Protein 2ODM (pdb70)

Organism: Staphylococcus aureus (strain MW2) (NCBI:txid196620)

Sequence (156 aa):
ATKNAALKQLTKDADEILHLIKVQLDNLCPLYEEVLDTQFGLQKEVDFAVKLGLVDREDGKQILRLEKELSKLHEAQATKNAALKQLTKDADEILHLIKVQLDNCPLYEEVLDTQFGLQKEVDFAVKLGLVDREDGKQILRLEKELSKLHEAFTLV

Radius of gyration: 17.36 Å; Cα contacts (8 Å, |Δi|>4): 107; chains: 2; bounding box: 45×47×35 Å

Foldseek 3Di:
DVLVVLLVVLLVLLVVLLVVLVVLVVDPDDPCVVVSVVSCVSLVSLVVCCVVVSHPPVSSVVSVVSVVSNVVNPVD/DVVLVVLLVVLLVLLVVLLVVLVCLVVDVPVSLVVSVVSCVSLVSLVVCCVVVSHPPVSSVVSVVSVVSSVVSVVVVVVD

B-factor: mean 59.86, std 21.23, range [23.66, 157.95]

Solvent-accessible surface area: 10094 Å² total

Secondary structure (DSSP, 8-state):
---HHHHHHHHHHHHHHHHHHHHHHS----SHHHHHHH--HHHHHHHHHHHTTSS-HHHHHH--HHHHHHHTT---/----HHHHHHHHHHHHHHHHHHHHHHT---HHHHHHHH--HHHHHHHHHHHTTSS-HHHHHH--HHHHHHHHHHHHHHH-

InterPro domains:
  IPR009983 Uncharacterised protein family UPF0358 [MF_01560] (1-91)
  IPR009983 Uncharacterised protein family UPF0358 [NF010187] (2-89)
  IPR009983 Uncharacterised protein family UPF0358 [PF0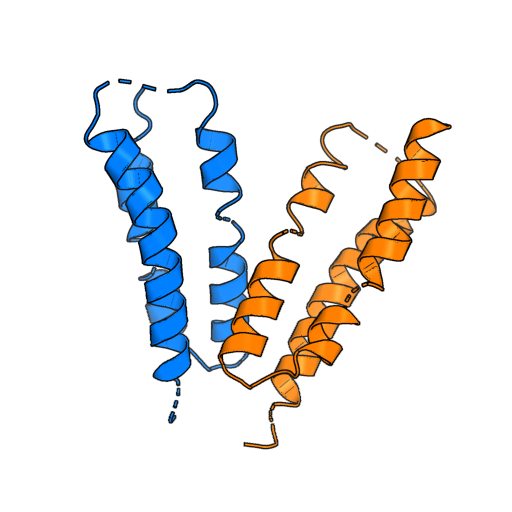7408] (8-88)
  IPR036270 UPF0358 superfamily [G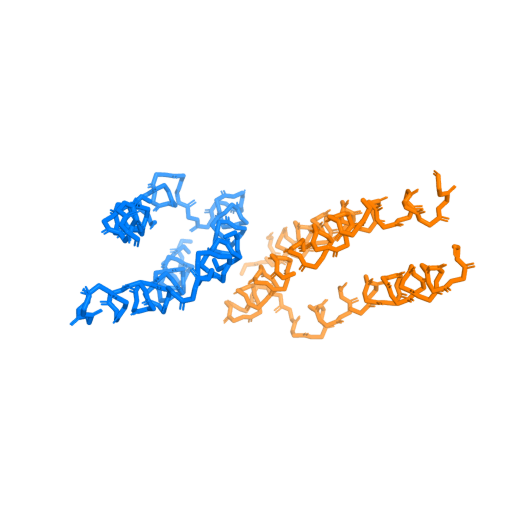3DSA:1.10.287.750] (1-91)
  IPR036270 UPF0358 superfamily [SSF140404] (4-82)

Structure (mmCIF, N/CA/C/O backbone):
data_2ODM
#
_entry.id   2ODM
#
_cell.length_a   31.425
_cell.length_b   42.771
_cell.length_c   62.593
_cell.angle_alpha   90.00
_cell.angle_beta   92.42
_cell.angle_gamma   90.00
#
_symmetry.space_group_name_H-M   'P 1 21 1'
#
loop_
_atom_site.group_PDB
_atom_site.id
_atom_site.type_symbol
_atom_site.label_atom_id
_atom_site.label_alt_id
_atom_site.label_comp_id
_atom_site.label_asym_id
_atom_site.label_entity_id
_atom_site.label_seq_id
_atom_site.pdbx_PDB_ins_code
_atom_site.Cartn_x
_atom_site.Cartn_y
_atom_site.Cartn_z
_atom_site.occupancy
_atom_site.B_iso_or_equiv
_atom_site.auth_seq_id
_atom_site.auth_comp_id
_atom_site.auth_asym_id
_atom_site.auth_atom_id
_atom_site.pdbx_PDB_model_num
ATOM 1 N N . ALA A 1 5 ? 13.535 -2.474 45.183 1.00 84.53 5 ALA A N 1
ATOM 2 C CA . ALA A 1 5 ? 12.487 -2.041 44.207 1.00 94.17 5 ALA A CA 1
ATOM 3 C C . ALA A 1 5 ? 11.146 -1.693 44.870 1.00 97.31 5 ALA A C 1
ATOM 4 O O . ALA A 1 5 ? 10.198 -1.274 44.191 1.00 104.47 5 ALA A O 1
ATOM 6 N N . THR A 1 6 ? 11.070 -1.877 46.189 1.00 93.64 6 THR A N 1
ATOM 7 C CA . THR A 1 6 ? 9.943 -1.377 46.980 1.00 87.64 6 THR A CA 1
ATOM 8 C C . THR A 1 6 ? 10.175 0.109 47.238 1.00 84.87 6 THR A C 1
ATOM 9 O O . THR A 1 6 ? 9.236 0.909 47.243 1.00 79.91 6 THR A O 1
ATOM 21 N N . LYS A 1 8 ? 11.704 2.084 45.208 1.00 66.25 8 LYS A N 1
ATOM 22 C CA . LYS A 1 8 ? 11.486 2.771 43.939 1.00 58.38 8 LYS A CA 1
ATOM 23 C C . LYS A 1 8 ? 10.065 3.318 43.793 1.00 69.32 8 LYS A C 1
ATOM 24 O O . LYS A 1 8 ? 9.877 4.452 43.341 1.00 72.18 8 LYS A O 1
ATOM 30 N N . ASN A 1 9 ? 9.075 2.514 44.185 1.00 72.53 9 ASN A N 1
ATOM 31 C CA . ASN A 1 9 ? 7.669 2.920 44.117 1.00 64.88 9 ASN A CA 1
ATOM 32 C C . ASN A 1 9 ? 7.324 4.023 45.116 1.00 58.79 9 ASN A C 1
ATOM 33 O O . ASN A 1 9 ? 6.637 4.980 44.761 1.00 58.32 9 ASN A O 1
ATOM 38 N N . ALA A 1 10 ? 7.797 3.878 46.356 1.00 45.69 10 ALA A N 1
ATOM 39 C CA . ALA A 1 10 ? 7.597 4.893 47.396 1.00 50.66 10 ALA A CA 1
ATOM 40 C C . ALA A 1 10 ? 8.226 6.237 47.012 1.00 44.54 10 ALA A C 1
ATOM 41 O O . ALA A 1 10 ? 7.644 7.287 47.270 1.00 54.09 10 ALA A O 1
ATOM 43 N N . ALA A 1 11 ? 9.410 6.187 46.396 1.00 47.69 11 ALA A N 1
ATOM 44 C CA . ALA A 1 11 ? 10.127 7.388 45.974 1.00 45.58 11 ALA A CA 1
ATOM 45 C C . ALA A 1 11 ? 9.378 8.092 44.853 1.00 47.76 11 ALA A C 1
ATOM 46 O O . ALA A 1 11 ? 9.131 9.301 44.925 1.00 48.56 11 ALA A O 1
ATOM 48 N N . LEU A 1 12 ? 9.003 7.324 43.830 1.00 51.59 12 LEU A N 1
ATOM 49 C CA . LEU A 1 12 ? 8.196 7.825 42.718 1.00 60.24 12 LEU A CA 1
ATOM 50 C C . LEU A 1 12 ? 6.926 8.487 43.240 1.00 49.23 12 LEU A C 1
ATOM 51 O O . LEU A 1 12 ? 6.513 9.528 42.733 1.00 60.21 12 LEU A O 1
ATOM 56 N N . LYS A 1 13 ? 6.328 7.883 44.266 1.00 55.48 13 LYS A N 1
ATOM 57 C CA . LYS A 1 13 ? 5.089 8.384 44.863 1.00 60.11 13 LYS A CA 1
ATOM 58 C C . LYS A 1 13 ? 5.260 9.741 45.545 1.00 46.06 13 LYS A C 1
ATOM 59 O O . LYS A 1 13 ? 4.475 10.655 45.305 1.00 50.94 13 LYS A O 1
ATOM 65 N N . GLN A 1 14 ? 6.285 9.865 46.386 1.00 45.28 14 GLN A N 1
ATOM 66 C CA . GLN A 1 14 ? 6.558 11.113 47.103 1.00 46.84 14 GLN A CA 1
ATOM 67 C C . GLN A 1 14 ? 6.879 12.260 46.139 1.00 44.14 14 GLN A C 1
ATOM 68 O O . GLN A 1 14 ? 6.405 13.383 46.312 1.00 54.81 14 GLN A O 1
ATOM 74 N N . LEU A 1 15 ? 7.661 11.947 45.111 1.00 50.08 15 LEU A N 1
ATOM 75 C CA . LEU A 1 15 ? 8.117 12.916 44.121 1.00 43.51 15 LEU A CA 1
ATOM 76 C C . LEU A 1 15 ? 6.959 13.511 43.331 1.00 34.42 15 LEU A C 1
ATOM 77 O O . LEU A 1 15 ? 6.924 14.718 43.079 1.00 42.45 15 LEU A O 1
ATOM 82 N N . THR A 1 16 ? 6.021 12.654 42.939 1.00 47.47 16 THR A N 1
ATOM 83 C CA . THR A 1 16 ? 4.824 13.057 42.195 1.00 51.92 16 THR A CA 1
ATOM 84 C C . THR A 1 16 ? 3.867 13.879 43.069 1.00 36.64 16 THR A C 1
ATOM 85 O O . THR A 1 16 ? 3.272 14.861 42.610 1.00 44.46 16 THR A O 1
ATOM 89 N N . LYS A 1 17 ? 3.737 13.474 44.329 1.00 41.65 17 LYS A N 1
ATOM 90 C CA . LYS A 1 17 ? 2.995 14.231 45.334 1.00 38.69 17 LYS A CA 1
ATOM 91 C C . LYS A 1 17 ? 3.578 15.640 45.486 1.00 47.20 17 LYS A C 1
ATOM 92 O O . LYS A 1 17 ? 2.842 16.624 45.559 1.00 47.52 17 LYS A O 1
ATOM 98 N N . ASP A 1 18 ? 4.907 15.726 45.523 1.00 44.68 18 ASP A N 1
ATOM 99 C CA . ASP A 1 18 ? 5.595 17.001 45.650 1.00 38.82 18 ASP A CA 1
ATOM 100 C C . ASP A 1 18 ? 5.442 17.867 44.401 1.00 26.01 18 ASP A C 1
ATOM 101 O O . ASP A 1 18 ? 5.261 19.082 44.506 1.00 37.43 18 ASP A O 1
ATOM 106 N N . ALA A 1 19 ? 5.502 17.249 43.222 1.00 35.05 19 ALA A N 1
ATOM 107 C CA . ALA A 1 19 ? 5.249 17.975 41.972 1.00 39.54 19 ALA A CA 1
ATOM 108 C C . ALA A 1 19 ? 3.796 18.475 41.881 1.00 36.29 19 ALA A C 1
ATOM 109 O O . ALA A 1 19 ? 3.539 19.561 41.354 1.00 41.45 19 ALA A O 1
ATOM 111 N N . ASP A 1 20 ? 2.861 17.679 42.405 1.00 38.52 20 ASP A N 1
ATOM 112 C CA . ASP A 1 20 ? 1.438 18.033 42.441 1.00 39.83 20 ASP A CA 1
ATOM 113 C C . ASP A 1 20 ? 1.151 19.299 43.243 1.00 36.99 20 ASP A C 1
ATOM 114 O O . ASP A 1 20 ? 0.319 20.098 42.849 1.00 39.15 20 ASP A O 1
ATOM 119 N N . GLU A 1 21 ? 1.836 19.473 44.372 1.00 46.28 21 GLU A N 1
ATOM 120 C CA . GLU A 1 21 ? 1.695 20.687 45.173 1.00 41.49 21 GLU A CA 1
ATOM 121 C C . GLU A 1 21 ? 2.150 21.922 44.401 1.00 40.33 21 GLU A C 1
ATOM 122 O O . GLU A 1 21 ? 1.496 22.964 44.444 1.00 43.87 21 GLU A O 1
ATOM 128 N N . ILE A 1 22 ? 3.273 21.808 43.697 1.00 36.65 22 ILE A N 1
ATOM 129 C CA . ILE A 1 22 ? 3.753 22.916 42.869 1.00 36.61 22 ILE A CA 1
ATOM 130 C C . ILE A 1 22 ? 2.814 23.167 41.686 1.00 29.83 22 ILE A C 1
ATOM 131 O O . ILE A 1 22 ? 2.488 24.325 41.382 1.00 34.57 22 ILE A O 1
ATOM 136 N N . LEU A 1 23 ? 2.378 22.083 41.039 1.00 32.77 23 LEU A N 1
ATOM 137 C CA . LEU A 1 23 ? 1.423 22.148 39.915 1.00 40.40 23 LEU A CA 1
ATOM 138 C C . LEU A 1 23 ? 0.143 22.894 40.270 1.00 45.84 23 LEU A C 1
ATOM 139 O O . LEU A 1 23 ? -0.333 23.731 39.497 1.00 42.25 23 LEU A O 1
ATOM 144 N N . HIS A 1 24 ? -0.407 22.565 4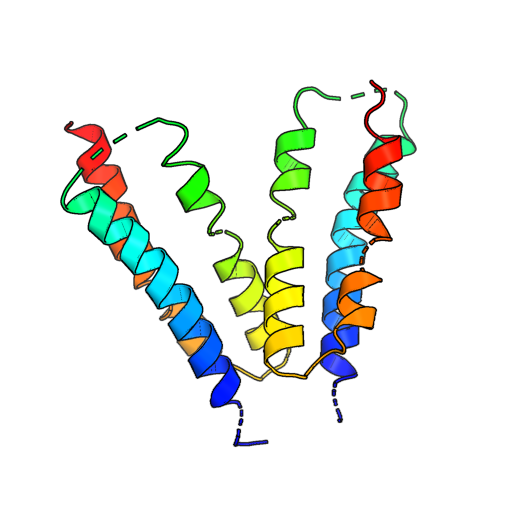1.438 1.00 36.96 24 HIS A N 1
ATOM 145 C CA . HIS A 1 24 ? -1.527 23.284 42.029 1.00 37.94 24 HIS A CA 1
ATOM 146 C C . HIS A 1 24 ? -1.273 24.799 42.091 1.00 38.37 24 HIS A C 1
ATOM 147 O O . HIS A 1 24 ? -2.138 25.593 41.744 1.00 43.67 24 HIS A O 1
ATOM 154 N N . LEU A 1 25 ? -0.081 25.197 42.527 1.00 49.89 25 LEU A N 1
ATOM 155 C CA . LEU A 1 25 ? 0.282 26.613 42.572 1.00 47.42 25 LEU A CA 1
ATOM 156 C C . LEU A 1 25 ? 0.256 27.249 41.173 1.00 52.33 25 LEU A C 1
ATOM 157 O O . LEU A 1 25 ? -0.243 28.364 41.004 1.00 41.65 25 LEU A O 1
ATOM 162 N N . ILE A 1 26 ? 0.777 26.527 40.180 1.00 52.89 26 ILE A N 1
ATOM 163 C CA . ILE A 1 26 ? 0.750 26.977 38.782 1.00 48.87 26 ILE A CA 1
ATOM 164 C C . ILE A 1 26 ? -0.686 27.050 38.244 1.00 55.71 26 ILE A C 1
ATOM 165 O O . ILE A 1 26 ? -1.091 28.075 37.697 1.00 43.76 26 ILE A O 1
ATOM 170 N N . LYS A 1 27 ? -1.442 25.962 38.408 1.00 52.84 27 LYS A N 1
ATOM 171 C CA . LYS A 1 27 ? -2.818 25.871 37.907 1.00 56.34 27 LYS A CA 1
ATOM 172 C C . LYS A 1 27 ? -3.735 26.943 38.488 1.00 51.69 27 LYS A C 1
ATOM 173 O O . LYS A 1 27 ? -4.547 27.519 37.765 1.00 51.17 27 LYS A O 1
ATOM 179 N N . VAL A 1 28 ? -3.581 27.229 39.779 1.00 52.00 28 VAL A N 1
ATOM 180 C CA . VAL A 1 28 ? -4.369 28.278 40.441 1.00 51.93 28 VAL A CA 1
ATOM 181 C C . VAL A 1 28 ? -4.029 29.678 39.917 1.00 49.88 28 VAL A C 1
ATOM 182 O O . VAL A 1 28 ? -4.884 30.567 39.898 1.00 66.63 28 VAL A O 1
ATOM 186 N N . GLN A 1 29 ? -2.790 29.864 39.469 1.00 67.31 29 GLN A N 1
ATOM 187 C CA . GLN A 1 29 ? -2.395 31.099 38.790 1.00 67.24 29 GLN A CA 1
ATOM 188 C C . GLN A 1 29 ? -3.042 31.228 37.406 1.00 66.83 29 GLN A C 1
ATOM 189 O O . GLN A 1 29 ? -3.415 32.326 36.995 1.00 71.38 29 GLN A O 1
ATOM 195 N N . LEU A 1 30 ? -3.175 30.103 36.702 1.00 66.43 30 LEU A N 1
ATOM 196 C CA . LEU A 1 30 ? -3.738 30.080 35.345 1.00 69.16 30 LEU A CA 1
ATOM 197 C C . LEU A 1 30 ? -5.261 30.210 35.317 1.00 74.82 30 LEU A C 1
ATOM 198 O O . LEU A 1 30 ? -5.813 30.942 34.489 1.00 80.77 30 LEU A O 1
ATOM 203 N N . ASP A 1 31 ? -5.927 29.492 36.222 1.00 76.80 31 ASP A N 1
ATOM 204 C CA . ASP A 1 31 ? -7.390 29.495 36.332 1.00 77.18 31 ASP A CA 1
ATOM 205 C C . ASP A 1 31 ? -7.966 30.845 36.769 1.00 71.36 31 ASP A C 1
ATOM 206 O O . ASP A 1 31 ? -9.185 31.005 36.844 1.00 72.71 31 ASP A O 1
ATOM 211 N N . ASN A 1 32 ? -7.089 31.808 37.048 1.00 71.28 32 ASN A N 1
ATOM 212 C CA . ASN A 1 32 ? -7.504 33.130 37.508 1.00 77.59 32 ASN A CA 1
ATOM 213 C C . ASN A 1 32 ? -6.832 34.279 36.751 1.00 81.61 32 ASN A C 1
ATOM 214 O O . ASN A 1 32 ? -5.632 34.533 36.920 1.00 67.26 32 ASN A O 1
ATOM 219 N N . LEU A 1 33 ? -7.622 34.959 35.914 1.00 83.70 33 LEU A N 1
ATOM 220 C CA . LEU A 1 33 ? -7.183 36.141 35.158 1.00 79.32 33 LEU A CA 1
ATOM 221 C C . LEU A 1 33 ? -5.868 35.906 34.411 1.00 91.73 33 LEU A C 1
ATOM 222 O O . LEU A 1 33 ? -5.722 36.299 33.254 1.00 95.50 33 LEU A O 1
ATOM 227 N N . CYS A 1 38 ? 1.912 37.589 39.000 1.00 143.54 38 CYS A N 1
ATOM 228 C CA . CYS A 1 38 ? 1.829 38.983 39.418 1.00 147.61 38 CYS A CA 1
ATOM 229 C C . CYS A 1 38 ? 2.188 39.157 40.896 1.00 146.33 38 CYS A C 1
ATOM 230 O O . CYS A 1 38 ? 1.606 38.490 41.757 1.00 144.81 38 CYS A O 1
ATOM 233 N N . PRO A 1 39 ? 3.161 40.042 41.194 1.00 145.90 39 PRO A N 1
ATOM 234 C CA . PRO A 1 39 ? 3.973 40.769 40.214 1.00 142.55 39 PRO A CA 1
ATOM 235 C C . PRO A 1 39 ? 5.127 39.904 39.701 1.00 138.90 39 PRO A C 1
ATOM 236 O O . PRO A 1 39 ? 5.153 39.547 38.520 1.00 134.65 39 PRO A O 1
ATOM 240 N N . LEU A 1 40 ? 6.064 39.574 40.589 1.00 135.75 40 LEU A N 1
ATOM 241 C CA . LEU A 1 40 ? 7.118 38.610 40.292 1.00 126.60 40 LEU A CA 1
ATOM 242 C C . LEU A 1 40 ? 6.855 37.320 41.074 1.00 119.69 40 LEU A C 1
ATOM 243 O O . LEU A 1 40 ? 7.642 36.919 41.936 1.00 117.22 40 LEU A O 1
ATOM 248 N N . TYR A 1 41 ? 5.723 36.689 40.768 1.00 111.89 41 TYR A N 1
ATOM 249 C CA . TYR A 1 41 ? 5.361 35.391 41.333 1.00 94.73 41 TYR A CA 1
ATOM 250 C C . TYR A 1 41 ? 6.175 34.304 40.634 1.00 87.38 41 TYR A C 1
ATOM 251 O O . TYR A 1 41 ? 6.191 33.147 41.064 1.00 65.22 41 TYR A O 1
ATOM 260 N N . GLU A 1 42 ? 6.834 34.703 39.545 1.00 72.28 42 GLU A N 1
ATOM 261 C CA . GLU A 1 42 ? 7.767 33.870 38.794 1.00 74.01 42 GLU A CA 1
ATOM 262 C C . GLU A 1 42 ? 8.971 33.482 39.652 1.00 63.29 42 GLU A C 1
ATOM 263 O O . GLU A 1 42 ? 9.465 32.358 39.549 1.00 60.81 42 GLU A O 1
ATOM 269 N N . GLU A 1 43 ? 9.436 34.419 40.485 1.00 61.87 43 GLU A N 1
ATOM 270 C CA . GLU A 1 43 ? 10.545 34.177 41.417 1.00 61.26 43 GLU A CA 1
ATOM 271 C C . GLU A 1 43 ? 10.224 33.017 42.346 1.00 51.13 43 GLU A C 1
ATOM 272 O O . GLU A 1 43 ? 11.073 32.158 42.588 1.00 52.27 43 GLU A O 1
ATOM 278 N N . VAL A 1 44 ? 8.992 33.010 42.856 1.00 50.16 44 VAL A N 1
ATOM 279 C CA . VAL A 1 44 ? 8.528 32.008 43.809 1.00 38.05 44 VAL A CA 1
ATOM 280 C C . VAL A 1 44 ? 8.522 30.614 43.188 1.00 44.45 44 VAL A C 1
ATOM 281 O O . VAL A 1 44 ? 9.035 29.663 43.774 1.00 38.61 44 VAL A O 1
ATOM 285 N N . LEU A 1 45 ? 7.951 30.513 41.993 1.00 41.59 45 LEU A N 1
ATOM 286 C CA . LEU A 1 45 ? 7.857 29.253 41.271 1.00 36.07 45 LEU A CA 1
ATOM 287 C C . LEU A 1 45 ? 9.215 28.700 40.848 1.00 26.07 45 LEU A C 1
ATOM 288 O O . LEU A 1 45 ? 9.422 27.489 40.877 1.00 42.73 45 LEU A O 1
ATOM 293 N N . ASP A 1 46 ? 10.127 29.586 40.454 1.00 40.67 46 ASP A N 1
ATOM 294 C CA . ASP A 1 46 ? 11.492 29.197 40.107 1.00 36.95 46 ASP A CA 1
ATOM 295 C C . ASP A 1 46 ? 12.214 28.498 41.265 1.00 32.77 46 ASP A C 1
ATOM 296 O O . ASP A 1 46 ? 12.907 27.501 41.066 1.00 41.74 46 ASP A O 1
ATOM 301 N N . THR A 1 47 ? 12.038 29.026 42.473 1.00 40.20 47 THR A N 1
ATOM 302 C CA . THR A 1 47 ? 12.578 28.409 43.684 1.00 37.49 47 THR A CA 1
ATOM 303 C C . THR A 1 47 ? 11.937 27.039 43.962 1.00 41.89 47 THR A C 1
ATOM 304 O O . THR A 1 47 ? 12.636 26.080 44.292 1.00 48.34 47 THR A O 1
ATOM 308 N N . GLN A 1 48 ? 10.617 26.950 43.800 1.00 48.06 48 GLN A N 1
ATOM 309 C CA . GLN A 1 48 ? 9.888 25.678 43.940 1.00 45.11 48 GLN A CA 1
ATOM 310 C C . GLN A 1 48 ? 10.338 24.631 42.919 1.00 33.16 48 GLN A C 1
ATOM 311 O O . GLN A 1 48 ? 10.513 23.463 43.254 1.00 39.38 48 GLN A O 1
ATOM 325 N N . PHE A 1 50 ? 13.266 24.590 41.405 1.00 33.43 50 PHE A N 1
ATOM 326 C CA . PHE A 1 50 ? 14.632 24.240 41.811 1.00 27.69 50 PHE A CA 1
ATOM 327 C C . PHE A 1 50 ? 14.630 23.175 42.908 1.00 34.16 50 PHE A C 1
ATOM 328 O O . PHE A 1 50 ? 15.377 22.199 42.822 1.00 36.83 50 PHE A O 1
ATOM 336 N N . GLY A 1 51 ? 13.790 23.369 43.934 1.00 30.31 51 GLY A N 1
ATOM 337 C CA . GLY A 1 51 ? 13.660 22.419 45.043 1.00 26.07 51 GLY A CA 1
ATOM 338 C C . GLY A 1 51 ? 13.274 21.012 44.606 1.00 37.34 51 GLY A C 1
ATOM 339 O O . GLY A 1 51 ? 13.833 20.026 45.089 1.00 40.58 51 GLY A O 1
ATOM 340 N N . LEU A 1 52 ? 12.314 20.921 43.688 1.00 39.70 52 LEU A N 1
ATOM 341 C CA . LEU A 1 52 ? 11.860 19.639 43.166 1.00 47.15 52 LEU A CA 1
ATOM 342 C C . LEU A 1 52 ? 12.899 18.999 42.242 1.00 26.85 52 LEU A C 1
ATOM 343 O O . LEU A 1 52 ? 13.124 17.791 42.308 1.00 39.38 52 LEU A O 1
ATOM 348 N N . GLN A 1 53 ? 13.524 19.806 41.384 1.00 38.28 53 GLN A N 1
ATOM 349 C CA . GLN A 1 53 ? 14.653 19.331 40.566 1.00 38.53 53 GLN A CA 1
ATOM 350 C C . GLN A 1 53 ? 15.735 18.666 41.426 1.00 34.03 53 GLN A C 1
ATOM 351 O O . GLN A 1 53 ? 16.250 17.605 41.069 1.00 44.06 53 GLN A O 1
ATOM 357 N N . LYS A 1 54 ? 16.060 19.273 42.565 1.00 48.27 54 LYS A N 1
ATOM 358 C CA . LYS A 1 54 ? 17.039 18.691 43.495 1.00 42.67 54 LYS A CA 1
ATOM 359 C C . LYS A 1 54 ? 16.569 17.370 44.128 1.00 43.97 54 LYS A C 1
ATOM 360 O O . LYS A 1 54 ? 17.371 16.458 44.319 1.00 40.51 54 LYS A O 1
ATOM 366 N N . GLU A 1 55 ? 15.283 17.272 44.464 1.00 39.25 55 GLU A N 1
ATOM 367 C CA . GLU A 1 55 ? 14.693 16.001 44.910 1.00 40.50 55 GLU A CA 1
ATOM 368 C C . GLU A 1 55 ? 14.792 14.936 43.813 1.00 36.52 55 GLU A C 1
ATOM 369 O O . GLU A 1 55 ? 15.133 13.781 44.078 1.00 42.49 55 GLU A O 1
ATOM 375 N N . VAL A 1 56 ? 14.459 15.345 42.589 1.00 39.43 56 VAL A N 1
ATOM 376 C CA . VAL A 1 56 ? 14.511 14.491 41.403 1.00 46.81 56 VAL A CA 1
ATOM 377 C C . VAL A 1 56 ? 15.933 13.989 41.145 1.00 37.99 56 VAL A C 1
ATOM 378 O O . VAL A 1 56 ? 16.150 12.778 41.058 1.00 48.93 56 VAL A O 1
ATOM 382 N N . ASP A 1 57 ? 16.890 14.910 41.041 1.00 40.81 57 ASP A N 1
ATOM 383 C CA . ASP A 1 57 ? 18.304 14.539 40.844 1.00 41.39 57 ASP A CA 1
ATOM 384 C C . ASP A 1 57 ? 18.782 13.591 41.937 1.00 36.96 57 ASP A C 1
ATOM 385 O O . ASP A 1 57 ? 19.439 12.589 41.649 1.00 42.32 57 ASP A O 1
ATOM 390 N N . PHE A 1 58 ? 18.445 13.917 43.186 1.00 42.57 58 PHE A N 1
ATOM 391 C CA . PHE A 1 58 ? 18.799 13.101 44.358 1.00 32.35 58 PHE A CA 1
ATOM 392 C C . PHE A 1 58 ? 18.288 11.661 44.225 1.00 40.48 58 PHE A C 1
ATOM 393 O O . PHE A 1 58 ? 19.014 10.708 44.520 1.00 44.50 58 PHE A O 1
ATOM 401 N N . ALA A 1 59 ? 17.042 11.517 43.775 1.00 46.34 59 ALA A N 1
ATOM 402 C CA . ALA A 1 59 ? 16.414 10.206 43.572 1.00 40.00 59 ALA A CA 1
ATOM 403 C C . ALA A 1 59 ? 16.987 9.476 42.360 1.00 39.74 59 ALA A C 1
ATOM 404 O O . ALA A 1 59 ? 17.166 8.256 42.388 1.00 40.79 59 ALA A O 1
ATOM 406 N N . VAL A 1 60 ? 17.272 10.222 41.296 1.00 52.17 60 VAL A N 1
ATOM 407 C CA . VAL A 1 60 ? 17.873 9.650 40.093 1.00 45.95 60 VAL A CA 1
ATOM 408 C C . VAL A 1 60 ? 19.284 9.112 40.376 1.00 55.07 60 VAL A C 1
ATOM 409 O O . VAL A 1 60 ? 19.620 8.004 39.950 1.00 60.31 60 VAL A O 1
ATOM 413 N N . LYS A 1 61 ? 20.087 9.883 41.114 1.00 48.41 61 LYS A N 1
ATOM 414 C CA . LYS A 1 61 ? 21.437 9.466 41.505 1.00 54.49 61 LYS A CA 1
ATOM 415 C C . LYS A 1 61 ? 21.450 8.143 42.269 1.00 64.43 61 LYS A C 1
ATOM 416 O O . LYS A 1 61 ? 22.299 7.285 42.024 1.00 61.54 61 LYS A O 1
ATOM 422 N N . LEU A 1 62 ? 20.504 7.986 43.190 1.00 58.69 62 LEU A N 1
ATOM 423 C CA . LEU A 1 62 ? 20.462 6.812 44.047 1.00 59.08 62 LEU A CA 1
ATOM 424 C C . LEU A 1 62 ? 19.796 5.628 43.359 1.00 48.01 62 LEU A C 1
ATOM 425 O O . LEU A 1 62 ? 19.648 4.564 43.960 1.00 51.11 62 LEU A O 1
ATOM 430 N N . GLY A 1 63 ? 19.397 5.817 42.105 1.00 49.60 63 GLY A N 1
ATOM 431 C CA . GLY A 1 63 ? 18.697 4.788 41.346 1.00 52.37 63 GLY A CA 1
ATOM 432 C C . GLY A 1 63 ? 17.351 4.418 41.946 1.00 62.78 63 GLY A C 1
ATOM 433 O O . GLY A 1 63 ? 16.843 3.320 41.707 1.00 66.29 63 GLY A O 1
ATOM 434 N N . LEU A 1 64 ? 16.786 5.331 42.739 1.00 60.75 64 LEU A N 1
ATOM 435 C CA . LEU A 1 64 ? 15.458 5.158 43.331 1.00 59.65 64 LEU A CA 1
ATOM 436 C C . LEU A 1 64 ? 14.389 5.418 42.288 1.00 55.35 64 LEU A C 1
ATOM 437 O O . LEU A 1 64 ? 13.294 4.869 42.354 1.00 73.63 64 LEU A O 1
ATOM 442 N N . VAL A 1 65 ? 14.719 6.281 41.334 1.00 61.05 65 VAL A N 1
ATOM 443 C CA . VAL A 1 65 ? 13.820 6.654 40.256 1.00 50.80 65 VAL A CA 1
ATOM 444 C C . VAL A 1 65 ? 14.620 6.624 38.953 1.00 54.31 65 VAL A C 1
ATOM 445 O O . VAL A 1 65 ? 15.808 6.939 38.943 1.00 53.73 65 VAL A O 1
ATOM 449 N N . ASP A 1 66 ? 13.975 6.212 37.865 1.00 66.18 66 ASP A N 1
ATOM 450 C CA . ASP A 1 66 ? 14.601 6.241 36.546 1.00 69.01 66 ASP A CA 1
ATOM 451 C C . ASP A 1 66 ? 14.808 7.672 36.063 1.00 67.19 66 ASP A C 1
ATOM 452 O O . ASP A 1 66 ? 14.037 8.569 36.398 1.00 71.61 66 ASP A O 1
ATOM 457 N N . ARG A 1 67 ? 15.854 7.868 35.268 1.00 68.40 67 ARG A N 1
ATOM 458 C CA . ARG A 1 67 ? 16.185 9.173 34.704 1.00 69.71 67 ARG A CA 1
ATOM 459 C C . ARG A 1 67 ? 15.026 9.764 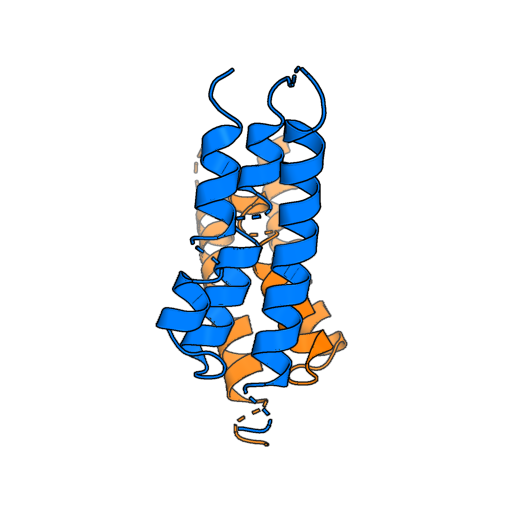33.896 1.00 64.50 67 ARG A C 1
ATOM 460 O O . ARG A 1 67 ? 14.793 10.974 33.927 1.00 67.40 67 ARG A O 1
ATOM 468 N N . GLU A 1 68 ? 14.307 8.904 33.178 1.00 63.86 68 GLU A N 1
ATOM 469 C CA . GLU A 1 68 ? 13.223 9.338 32.299 1.00 58.62 68 GLU A CA 1
ATOM 470 C C . GLU A 1 68 ? 11.958 9.687 33.083 1.00 57.10 68 GLU A C 1
ATOM 471 O O . GLU A 1 68 ? 11.222 10.596 32.695 1.00 53.76 68 GLU A O 1
ATOM 477 N N . ASP A 1 69 ? 11.711 8.966 34.178 1.00 56.70 69 ASP A N 1
ATOM 478 C CA . ASP A 1 69 ? 10.601 9.279 35.086 1.00 62.52 69 ASP A CA 1
ATOM 479 C C . ASP A 1 69 ? 10.790 10.664 35.692 1.00 60.50 69 ASP A C 1
ATOM 480 O O . ASP A 1 69 ? 9.855 11.468 35.722 1.00 68.37 69 ASP A O 1
ATOM 485 N N . GLY A 1 70 ? 12.010 10.929 36.163 1.00 57.52 70 GLY A N 1
ATOM 486 C CA . GLY A 1 70 ? 12.390 12.235 36.691 1.00 43.67 70 GLY A CA 1
ATOM 487 C C . GLY A 1 70 ? 12.212 13.333 35.661 1.00 47.93 70 GLY A C 1
ATOM 488 O O . GLY A 1 70 ? 11.708 14.411 35.980 1.00 50.01 70 GLY A O 1
ATOM 489 N N . LYS A 1 71 ? 12.624 13.048 34.424 1.00 59.85 71 LYS A N 1
ATOM 490 C CA . LYS A 1 71 ? 12.466 13.974 33.297 1.00 58.94 71 LYS A CA 1
ATOM 491 C C . LYS A 1 71 ? 11.000 14.245 32.951 1.00 47.67 71 LYS A C 1
ATOM 492 O O . LYS A 1 71 ? 10.647 15.365 32.590 1.00 53.02 71 LYS A O 1
ATOM 498 N N . GLN A 1 72 ? 10.164 13.212 33.052 1.00 53.11 72 GLN A N 1
ATOM 499 C CA . GLN A 1 72 ? 8.726 13.335 32.804 1.00 63.17 72 GLN A CA 1
ATOM 500 C C . GLN A 1 72 ? 8.015 14.158 33.885 1.00 59.45 72 GLN A C 1
ATOM 501 O O . GLN A 1 72 ? 7.132 14.964 33.572 1.00 57.95 72 GLN A O 1
ATOM 507 N N . ILE A 1 73 ? 8.403 13.950 35.146 1.00 50.87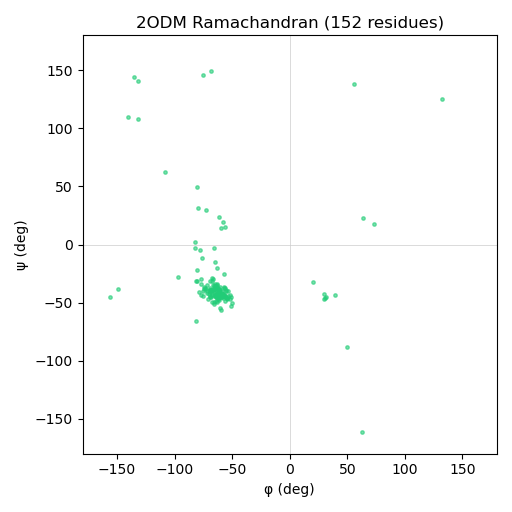 73 ILE A N 1
ATOM 508 C CA . ILE A 1 73 ? 7.920 14.772 36.271 1.00 50.81 73 ILE A CA 1
ATOM 509 C C . ILE A 1 73 ? 8.212 16.257 36.037 1.00 50.05 73 ILE A C 1
ATOM 510 O O . ILE A 1 73 ? 7.323 17.099 36.178 1.00 55.26 73 ILE A O 1
ATOM 523 N N . LEU A 1 75 ? 9.080 17.818 33.149 1.00 72.49 75 LEU A N 1
ATOM 524 C CA . LEU A 1 75 ? 8.487 18.276 31.889 1.00 70.67 75 LEU A CA 1
ATOM 525 C C . LEU A 1 75 ? 7.016 18.659 32.059 1.00 66.25 75 LEU A C 1
ATOM 526 O O . LEU A 1 75 ? 6.576 19.683 31.536 1.00 68.23 75 LEU A O 1
ATOM 531 N N . ARG A 1 76 ? 6.275 17.834 32.799 1.00 66.41 76 ARG A N 1
ATOM 532 C CA . ARG A 1 76 ? 4.850 18.047 33.067 1.00 67.09 76 ARG A CA 1
ATOM 533 C C . ARG A 1 76 ? 4.566 19.414 33.699 1.00 65.64 76 ARG A C 1
ATOM 534 O O . ARG A 1 76 ? 3.588 20.072 33.346 1.00 69.80 76 ARG A O 1
ATOM 542 N N . LEU A 1 77 ? 5.429 19.834 34.625 1.00 62.07 77 LEU A N 1
ATOM 543 C CA . LEU A 1 77 ? 5.298 21.133 35.294 1.00 42.37 77 LEU A CA 1
ATOM 544 C C . LEU A 1 77 ? 5.790 22.279 34.427 1.00 34.26 77 LEU A C 1
ATOM 545 O O . LEU A 1 77 ? 5.187 23.355 34.411 1.00 41.98 77 LEU A O 1
ATOM 550 N N . GLU A 1 78 ? 6.905 22.052 33.731 1.00 50.07 78 GLU A N 1
ATOM 551 C CA . GLU A 1 78 ? 7.520 23.050 32.843 1.00 49.42 78 GLU A CA 1
ATOM 552 C C . GLU A 1 78 ? 6.618 23.432 31.671 1.00 48.77 78 GLU A C 1
ATOM 553 O O . GLU A 1 78 ? 6.619 24.583 31.227 1.00 49.34 78 GLU A O 1
ATOM 559 N N . LYS A 1 79 ? 5.867 22.450 31.177 1.00 54.10 79 LYS A N 1
ATOM 560 C CA . LYS A 1 79 ? 4.846 22.658 30.153 1.00 61.76 79 LYS A CA 1
ATOM 561 C C . LYS A 1 79 ? 3.775 23.612 30.673 1.00 56.44 79 LYS A C 1
ATOM 562 O O . LYS A 1 79 ? 3.379 24.555 29.986 1.00 53.81 79 LYS A O 1
ATOM 568 N N . GLU A 1 80 ? 3.333 23.367 31.903 1.00 58.86 80 GLU A N 1
ATOM 569 C CA . GLU A 1 80 ? 2.287 24.161 32.522 1.00 49.23 80 GLU A CA 1
ATOM 570 C C . GLU A 1 80 ? 2.811 25.541 32.881 1.00 47.07 80 GLU A C 1
ATOM 571 O O . GLU A 1 80 ? 2.084 26.536 32.786 1.00 48.73 80 GLU A O 1
ATOM 577 N N . LEU A 1 81 ? 4.082 25.597 33.279 1.00 54.07 81 LEU A N 1
ATOM 578 C CA . LEU A 1 81 ? 4.728 26.846 33.686 1.00 55.23 81 LEU A CA 1
ATOM 579 C C . LEU A 1 81 ? 4.895 27.802 32.506 1.00 58.83 81 LEU A C 1
ATOM 580 O O . LEU A 1 81 ? 4.914 29.021 32.688 1.00 55.50 81 LEU A O 1
ATOM 585 N N . SER A 1 82 ? 5.025 27.238 31.304 1.00 61.26 82 SER A N 1
ATOM 586 C CA . SER A 1 82 ? 5.181 28.022 30.076 1.00 66.74 82 SER A CA 1
ATOM 587 C C . SER A 1 82 ? 3.938 28.843 29.761 1.00 59.51 82 SER A C 1
ATOM 588 O O . SER A 1 82 ? 4.036 30.005 29.354 1.00 67.57 82 SER A O 1
ATOM 591 N N . LYS A 1 83 ? 2.772 28.234 29.966 1.00 64.52 83 LYS A N 1
ATOM 592 C CA . LYS A 1 83 ? 1.488 28.886 29.713 1.00 60.09 83 LYS A CA 1
ATOM 593 C C . LYS A 1 83 ? 1.250 30.073 30.645 1.00 66.40 83 LYS A C 1
ATOM 594 O O . LYS A 1 83 ? 0.360 30.891 30.402 1.00 68.98 83 LYS A O 1
ATOM 600 N N . LEU A 1 84 ? 2.042 30.160 31.710 1.00 69.69 84 LEU A N 1
ATOM 601 C CA . LEU A 1 84 ? 1.870 31.213 32.704 1.00 74.79 84 LEU A CA 1
ATOM 602 C C . LEU A 1 84 ? 2.493 32.541 32.271 1.00 78.32 84 LEU A C 1
ATOM 603 O O . LEU A 1 84 ? 1.992 33.608 32.630 1.00 83.42 84 LEU A O 1
ATOM 608 N N . HIS A 1 85 ? 3.579 32.472 31.504 1.00 88.82 85 HIS A N 1
ATOM 609 C CA . HIS A 1 85 ? 4.220 33.673 30.960 1.00 93.22 85 HIS A CA 1
ATOM 610 C C . HIS A 1 85 ? 4.713 33.481 29.520 1.00 100.68 85 HIS A C 1
ATOM 611 O O . HIS A 1 85 ? 5.669 32.737 29.300 1.00 108.54 85 HIS A O 1
ATOM 618 N N . GLU A 1 86 ? 4.080 34.118 28.527 1.00 105.61 86 GLU A N 1
ATOM 619 C CA . GLU A 1 86 ? 2.871 34.969 28.639 1.00 105.20 86 GLU A CA 1
ATOM 620 C C . GLU A 1 86 ? 3.023 36.237 29.497 1.00 105.08 86 GLU A C 1
ATOM 621 O O . GLU A 1 86 ? 4.141 36.694 29.747 1.00 106.58 86 GLU A O 1
ATOM 627 N N . ALA A 1 87 ? 1.893 36.798 29.928 1.00 106.83 87 ALA A N 1
ATOM 628 C CA . ALA A 1 87 ? 1.870 38.049 30.690 1.00 108.29 87 ALA A CA 1
ATOM 629 C C . ALA A 1 87 ? 2.346 37.860 32.127 1.00 102.80 87 ALA A C 1
ATOM 630 O O . ALA A 1 87 ? 1.874 36.974 32.838 1.00 95.20 87 ALA A O 1
ATOM 632 N N . GLN B 1 4 ? 16.755 -1.676 53.491 1.00 68.58 4 GLN B N 1
ATOM 633 C CA . GLN B 1 4 ? 18.075 -2.015 52.887 1.00 79.34 4 GLN B CA 1
ATOM 634 C C . GLN B 1 4 ? 19.189 -1.153 53.478 1.00 78.75 4 GLN B C 1
ATOM 635 O O . GLN B 1 4 ? 19.115 0.079 53.447 1.00 83.08 4 GLN B O 1
ATOM 641 N N . ALA B 1 5 ? 20.213 -1.819 54.014 1.00 68.58 5 ALA B N 1
ATOM 642 C CA . ALA B 1 5 ? 21.325 -1.156 54.701 1.00 75.72 5 ALA B CA 1
ATOM 643 C C . ALA B 1 5 ? 22.163 -0.295 53.761 1.00 76.98 5 ALA B C 1
ATOM 644 O O . ALA B 1 5 ? 22.595 0.800 54.134 1.00 71.60 5 ALA B O 1
ATOM 646 N N . THR B 1 6 ? 22.381 -0.796 52.546 1.00 68.60 6 THR B N 1
ATOM 647 C CA . THR B 1 6 ? 23.192 -0.101 51.547 1.00 80.01 6 THR B CA 1
ATOM 648 C C . THR B 1 6 ? 22.497 1.125 50.944 1.00 77.15 6 THR B C 1
ATOM 649 O O . THR B 1 6 ? 23.166 2.054 50.491 1.00 70.05 6 THR B O 1
ATOM 661 N N . LYS B 1 8 ? 20.178 3.023 52.714 1.00 64.36 8 LYS B N 1
ATOM 662 C CA . LYS B 1 8 ? 20.105 4.014 53.784 1.00 56.74 8 LYS B CA 1
ATOM 663 C C . LYS B 1 8 ? 21.454 4.715 53.978 1.00 70.35 8 LYS B C 1
ATOM 664 O O . LYS B 1 8 ? 21.511 5.892 54.347 1.00 67.71 8 LYS B O 1
ATOM 670 N N . ASN B 1 9 ? 22.531 3.975 53.723 1.00 60.62 9 ASN B N 1
ATOM 671 C CA . ASN B 1 9 ? 23.890 4.479 53.868 1.00 63.73 9 ASN B CA 1
ATOM 672 C C . ASN B 1 9 ? 24.261 5.407 52.716 1.00 59.90 9 ASN B C 1
ATOM 673 O O . ASN B 1 9 ? 24.835 6.472 52.937 1.00 65.68 9 ASN B O 1
ATOM 678 N N . ALA B 1 10 ? 23.916 4.998 51.494 1.00 51.85 10 ALA B N 1
ATOM 679 C CA . ALA B 1 10 ? 24.227 5.761 50.291 1.00 45.68 10 ALA B CA 1
ATOM 680 C C . ALA B 1 10 ? 23.461 7.084 50.227 1.00 57.55 10 ALA B C 1
ATOM 681 O O . ALA B 1 10 ? 23.972 8.067 49.680 1.00 52.28 10 ALA B O 1
ATOM 683 N N . ALA B 1 11 ? 22.248 7.092 50.789 1.00 46.40 11 ALA B N 1
ATOM 684 C CA . ALA B 1 11 ? 21.396 8.287 50.867 1.00 45.19 11 ALA B CA 1
ATOM 685 C C . ALA B 1 11 ? 21.925 9.336 51.847 1.00 42.91 11 ALA B C 1
ATOM 686 O O . ALA B 1 11 ? 21.905 10.522 51.544 1.00 43.57 11 ALA B O 1
ATOM 688 N N . LEU B 1 12 ? 22.384 8.897 53.017 1.00 41.31 12 LEU B N 1
ATOM 689 C CA . LEU B 1 12 ? 2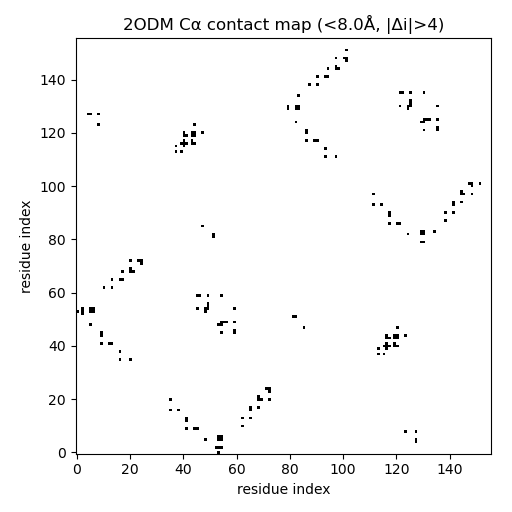3.032 9.784 53.984 1.00 53.13 12 LEU B CA 1
ATOM 690 C C . LEU B 1 12 ? 24.335 10.326 53.397 1.00 57.38 12 LEU B C 1
ATOM 691 O O . LEU B 1 12 ? 24.716 11.462 53.663 1.00 52.03 12 LEU B O 1
ATOM 696 N N . LYS B 1 13 ? 24.999 9.502 52.591 1.00 45.18 13 LYS B N 1
ATOM 697 C CA . LYS B 1 13 ? 26.253 9.866 51.953 1.00 50.94 13 LYS B CA 1
ATOM 698 C C . LYS B 1 13 ? 26.042 10.918 50.853 1.00 43.69 13 LYS B C 1
ATOM 699 O O . LYS B 1 13 ? 26.768 11.908 50.798 1.00 62.63 13 LYS B O 1
ATOM 705 N N . GLN B 1 14 ? 25.048 10.694 49.991 1.00 41.73 14 GLN B N 1
ATOM 706 C CA . GLN B 1 14 ? 24.698 11.624 48.914 1.00 40.31 14 GLN B CA 1
ATOM 707 C C . GLN B 1 14 ? 24.223 12.973 49.454 1.00 30.58 14 GLN B C 1
ATOM 708 O O . GLN B 1 14 ? 24.486 14.012 48.860 1.00 48.96 14 GLN B O 1
ATOM 714 N N . LEU B 1 15 ? 23.542 12.939 50.595 1.00 47.73 15 LEU B N 1
ATOM 715 C CA . LEU B 1 15 ? 23.019 14.130 51.251 1.00 43.91 15 LEU B CA 1
ATOM 716 C C . LEU B 1 15 ? 24.129 14.977 51.880 1.00 49.55 15 LEU B C 1
ATOM 717 O O . LEU B 1 15 ? 24.083 16.213 51.825 1.00 42.68 15 LEU B O 1
ATOM 722 N N . THR B 1 16 ? 25.115 14.314 52.487 1.00 48.02 16 THR B N 1
ATOM 723 C CA . THR B 1 16 ? 26.248 15.011 53.109 1.00 43.06 16 THR B CA 1
ATOM 724 C C . THR B 1 16 ? 27.185 15.549 52.030 1.00 40.70 16 THR B C 1
ATOM 725 O O . THR B 1 16 ? 27.732 16.639 52.167 1.00 53.21 16 THR B O 1
ATOM 729 N N . LYS B 1 17 ? 27.356 14.778 50.961 1.00 29.30 17 LYS B N 1
ATOM 730 C CA . LYS B 1 17 ? 28.068 15.257 49.771 1.00 35.20 17 LYS B CA 1
ATOM 731 C C . LYS B 1 17 ? 27.452 16.539 49.197 1.00 36.01 17 LYS B C 1
ATOM 732 O O . LYS B 1 17 ? 28.171 17.500 48.946 1.00 43.25 17 LYS B O 1
ATOM 738 N N . ASP B 1 18 ? 26.128 16.555 49.013 1.00 39.83 18 ASP B N 1
ATOM 739 C CA . ASP B 1 18 ? 25.406 17.758 48.577 1.00 39.27 18 ASP B CA 1
ATOM 740 C C . ASP B 1 18 ? 25.574 18.915 49.563 1.00 35.01 18 ASP B C 1
ATOM 741 O O . ASP B 1 18 ? 25.818 20.046 49.162 1.00 41.21 18 ASP B O 1
ATOM 746 N N . ALA B 1 19 ? 25.444 18.619 50.853 1.00 25.39 19 ALA B N 1
ATOM 747 C CA . ALA B 1 19 ? 25.735 19.579 51.916 1.00 32.51 19 ALA B CA 1
ATOM 748 C C . ALA B 1 19 ? 27.183 20.116 51.886 1.00 37.85 19 ALA B C 1
ATOM 749 O O . ALA B 1 19 ? 27.407 21.326 52.030 1.00 37.99 19 ALA B O 1
ATOM 751 N N . ASP B 1 20 ? 28.150 19.219 51.689 1.00 31.52 20 ASP B N 1
ATOM 752 C CA . ASP B 1 20 ? 29.573 19.585 51.593 1.00 42.35 20 ASP B CA 1
ATOM 753 C C . ASP B 1 20 ? 29.844 20.608 50.494 1.00 36.25 20 ASP B C 1
ATOM 754 O O . ASP B 1 20 ? 30.563 21.590 50.704 1.00 40.55 20 ASP B O 1
ATOM 759 N N . GLU B 1 21 ? 29.233 20.375 49.335 1.00 38.57 21 GLU B N 1
ATOM 760 C CA . GLU B 1 21 ? 29.325 21.260 48.178 1.00 40.80 21 GLU B CA 1
ATOM 761 C C . GLU B 1 21 ? 28.785 22.666 48.425 1.00 41.68 21 GLU B C 1
ATOM 762 O O . GLU B 1 21 ? 29.358 23.640 47.951 1.00 43.53 21 GLU B O 1
ATOM 768 N N . ILE B 1 22 ? 27.689 22.769 49.169 1.00 40.37 22 ILE B N 1
ATOM 769 C CA . ILE B 1 22 ? 27.098 24.072 49.487 1.00 38.43 22 ILE B CA 1
ATOM 770 C C . ILE B 1 22 ? 27.927 24.789 50.556 1.00 30.15 22 ILE B C 1
ATOM 771 O O . ILE B 1 22 ? 28.148 26.007 50.486 1.00 33.18 22 ILE B O 1
ATOM 776 N N . LEU B 1 23 ? 28.389 24.018 51.534 1.00 36.30 23 LEU B N 1
ATOM 777 C CA . LEU B 1 23 ? 29.270 24.520 52.588 1.00 45.10 23 LEU B CA 1
ATOM 778 C C . LEU B 1 23 ? 30.583 25.029 52.011 1.00 41.69 23 LEU B C 1
ATOM 779 O O . LEU B 1 23 ? 31.143 26.014 52.490 1.00 43.35 23 LEU B O 1
ATOM 784 N N . HIS B 1 24 ? 31.082 24.345 50.989 1.00 46.13 24 HIS B N 1
ATOM 785 C CA . HIS B 1 24 ? 32.290 24.794 50.325 1.00 48.32 24 HIS B CA 1
ATOM 786 C C . HIS B 1 24 ? 32.095 26.181 49.699 1.00 42.61 24 HIS B C 1
ATOM 787 O O . HIS B 1 24 ? 32.993 27.015 49.745 1.00 40.53 24 HIS B O 1
ATOM 794 N N . LEU B 1 25 ? 30.909 26.420 49.145 1.00 41.18 25 LEU B N 1
ATOM 795 C CA . LEU B 1 25 ? 30.527 27.726 48.592 1.00 36.26 25 LEU B CA 1
ATOM 796 C C . LEU B 1 25 ? 30.470 28.812 49.670 1.00 39.46 25 LEU B C 1
ATOM 797 O O . LEU B 1 25 ? 30.909 29.934 49.445 1.00 42.78 25 LEU B O 1
ATOM 802 N N . ILE B 1 26 ? 29.904 28.476 50.829 1.00 38.45 26 ILE B N 1
ATOM 803 C CA . ILE B 1 26 ? 29.805 29.410 51.948 1.00 41.32 26 ILE B CA 1
ATOM 804 C C . ILE B 1 26 ? 31.195 29.800 52.470 1.00 37.46 26 ILE B C 1
ATOM 805 O O . ILE B 1 26 ? 31.461 30.977 52.717 1.00 41.36 26 ILE B O 1
ATOM 810 N N . LYS B 1 27 ? 32.073 28.813 52.627 1.00 39.55 27 LYS B N 1
ATOM 811 C CA . LYS B 1 27 ? 33.433 29.057 53.131 1.00 44.27 27 LYS B CA 1
ATOM 812 C C . LYS B 1 27 ? 34.280 29.894 52.176 1.00 44.30 27 LYS B C 1
ATOM 813 O O . LYS B 1 27 ? 35.084 30.709 52.621 1.00 53.27 27 LYS B O 1
ATOM 819 N N . VAL B 1 28 ? 34.087 29.704 50.870 1.00 48.47 28 VAL B N 1
ATOM 820 C CA . VAL B 1 28 ? 34.763 30.526 49.855 1.00 43.08 28 VAL B CA 1
ATOM 821 C C . VAL B 1 28 ? 34.304 31.990 49.963 1.00 52.62 28 VAL B C 1
ATOM 822 O O . VAL B 1 28 ? 35.112 32.911 49.835 1.00 49.96 28 VAL B O 1
ATOM 826 N N . GLN B 1 29 ? 33.013 32.192 50.223 1.00 44.74 29 GLN B N 1
ATOM 827 C CA . GLN B 1 29 ? 32.473 33.529 50.469 1.00 51.81 29 GLN B CA 1
ATOM 828 C C . GLN B 1 29 ? 33.084 34.164 51.726 1.00 56.93 29 GLN B C 1
ATOM 829 O O . GLN B 1 29 ? 33.551 35.304 51.686 1.00 57.24 29 GLN B O 1
ATOM 835 N N . LEU B 1 30 ? 33.086 33.412 52.828 1.00 49.05 30 LEU B N 1
ATOM 836 C CA . LEU B 1 30 ? 33.652 33.858 54.106 1.00 61.75 30 LEU B CA 1
ATOM 837 C C . LEU B 1 30 ? 35.130 34.229 54.016 1.00 60.41 30 LEU B C 1
ATOM 838 O O . LEU B 1 30 ? 35.554 35.228 54.601 1.00 60.25 30 LEU B O 1
ATOM 843 N N . ASP B 1 31 ? 35.900 33.424 53.284 1.00 57.48 31 ASP B N 1
ATOM 844 C CA . ASP B 1 31 ? 37.325 33.677 53.065 1.00 60.38 31 ASP B CA 1
ATOM 845 C C . ASP B 1 31 ? 37.573 34.759 52.006 1.00 65.79 31 ASP B C 1
ATOM 846 O O . ASP B 1 31 ? 38.719 35.149 51.775 1.00 71.50 31 ASP B O 1
ATOM 851 N N . ASN B 1 32 ? 36.493 35.231 51.376 1.00 75.88 32 ASN B N 1
ATOM 852 C CA . ASN B 1 32 ? 36.527 36.247 50.308 1.00 73.81 32 ASN B CA 1
ATOM 853 C C . ASN B 1 32 ? 37.422 35.889 49.116 1.00 82.83 32 ASN B C 1
ATOM 854 O O . ASN B 1 32 ? 37.637 34.715 48.807 1.00 73.72 32 ASN B O 1
ATOM 859 N N . CYS B 1 38 ? 26.248 41.140 44.210 1.00 101.37 38 CYS B N 1
ATOM 860 C CA 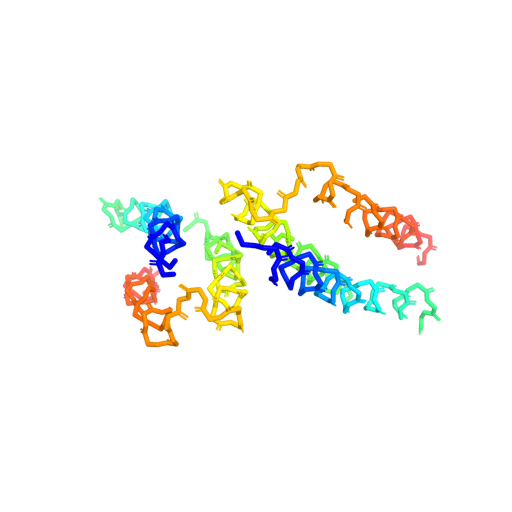. CYS B 1 38 ? 26.509 40.708 45.581 1.00 103.05 38 CYS B CA 1
ATOM 861 C C . CYS B 1 38 ? 25.231 40.362 46.362 1.00 106.24 38 CYS B C 1
ATOM 862 O O . CYS B 1 38 ? 25.201 39.336 47.048 1.00 103.59 38 CYS B O 1
ATOM 865 N N . PRO B 1 39 ? 24.180 41.215 46.280 1.00 106.63 39 PRO B N 1
ATOM 866 C CA . PRO B 1 39 ? 22.881 40.789 46.820 1.00 105.19 39 PRO B CA 1
ATOM 867 C C . PRO B 1 39 ? 22.316 39.572 46.081 1.00 103.65 39 PRO B C 1
ATOM 868 O O . PRO B 1 39 ? 21.448 38.871 46.612 1.00 99.90 39 PRO B O 1
ATOM 872 N N . LEU B 1 40 ? 22.810 39.343 44.864 1.00 99.67 40 LEU B N 1
ATOM 873 C CA . LEU B 1 40 ? 22.513 38.140 44.093 1.00 96.38 40 LEU B CA 1
ATOM 874 C C . LEU B 1 40 ? 23.158 36.923 44.761 1.00 91.09 40 LEU B C 1
ATOM 875 O O . LEU B 1 40 ? 22.510 35.887 44.921 1.00 94.62 40 LEU B O 1
ATOM 880 N N . TYR B 1 41 ? 24.423 37.061 45.163 1.00 87.12 41 TYR B N 1
ATOM 881 C CA . TYR B 1 41 ? 25.155 35.979 45.827 1.00 85.50 41 TYR B CA 1
ATOM 882 C C . TYR B 1 41 ? 24.809 35.883 47.320 1.00 84.65 41 TYR B C 1
ATOM 883 O O . TYR B 1 41 ? 25.690 35.837 48.184 1.00 93.73 41 TYR B O 1
ATOM 892 N N . GLU B 1 42 ? 23.511 35.871 47.599 1.00 65.52 42 GLU B N 1
ATOM 893 C CA . GLU B 1 42 ? 22.969 35.672 48.934 1.00 65.84 42 GLU B CA 1
ATOM 894 C C . GLU B 1 42 ? 21.629 34.977 48.753 1.00 51.83 42 GLU B C 1
ATOM 895 O O . GLU B 1 42 ? 21.262 34.105 49.538 1.00 56.44 42 GLU B O 1
ATOM 901 N N . GLU B 1 43 ? 20.902 35.388 47.713 1.00 52.69 43 GLU B N 1
ATOM 902 C CA . GLU B 1 43 ? 19.707 34.681 47.272 1.00 51.32 43 GLU B CA 1
ATOM 903 C C . GLU B 1 43 ? 20.099 33.332 46.681 1.00 46.80 43 GLU B C 1
ATOM 904 O O . GLU B 1 43 ? 19.413 32.339 46.898 1.00 45.38 43 GLU B O 1
ATOM 910 N N . VAL B 1 44 ? 21.212 33.310 45.947 1.00 42.34 44 VAL B N 1
ATOM 911 C CA . VAL B 1 44 ? 21.776 32.075 45.418 1.00 37.83 44 VAL B CA 1
ATOM 912 C C . VAL B 1 44 ? 22.005 31.054 46.537 1.00 40.21 44 VAL B C 1
ATOM 913 O O . VAL B 1 44 ? 21.644 29.890 46.394 1.00 44.67 44 VAL B O 1
ATOM 917 N N . LEU B 1 45 ? 22.583 31.503 47.650 1.00 41.78 45 LEU B N 1
ATOM 918 C CA . LEU B 1 45 ? 22.822 30.636 48.808 1.00 41.16 45 LEU B CA 1
ATOM 919 C C . LEU B 1 45 ? 21.522 30.208 49.493 1.00 34.15 45 LEU B C 1
ATOM 920 O O . LEU B 1 45 ? 21.382 29.052 49.895 1.00 38.75 45 LEU B O 1
ATOM 925 N N . ASP B 1 46 ? 20.568 31.132 49.585 1.00 33.88 46 ASP B N 1
ATOM 926 C CA . ASP B 1 46 ? 19.212 30.829 50.064 1.00 39.25 46 ASP B CA 1
ATOM 927 C C . ASP B 1 46 ? 18.499 29.773 49.214 1.00 30.94 46 ASP B C 1
ATOM 928 O O . ASP B 1 46 ? 17.868 28.867 49.746 1.00 40.96 46 ASP B O 1
ATOM 933 N N . THR B 1 47 ? 18.612 29.893 47.893 1.00 31.81 47 THR B N 1
ATOM 934 C CA . THR B 1 47 ? 18.061 28.902 46.973 1.00 33.45 47 THR B CA 1
ATOM 935 C C . THR B 1 47 ? 18.738 27.539 47.158 1.00 31.21 47 THR B C 1
ATOM 936 O O . THR B 1 47 ? 18.078 26.502 47.182 1.00 38.27 47 THR B O 1
ATOM 940 N N . GLN B 1 48 ? 20.059 27.555 47.293 1.00 35.22 48 GLN B N 1
ATOM 941 C CA . GLN B 1 48 ? 20.841 26.348 47.523 1.00 33.78 48 GLN B CA 1
ATOM 942 C C . GLN B 1 48 ? 20.388 25.615 48.789 1.00 27.44 48 GLN B C 1
ATOM 943 O O . GLN B 1 48 ? 20.236 24.389 48.793 1.00 40.66 48 GLN B O 1
ATOM 957 N N . PHE B 1 50 ? 17.455 25.968 50.377 1.00 36.82 50 PHE B N 1
ATOM 958 C CA . PHE B 1 50 ? 16.101 25.490 50.088 1.00 36.75 50 PHE B CA 1
ATOM 959 C C . PHE B 1 50 ? 16.114 24.154 49.353 1.00 37.62 50 PHE B C 1
ATOM 960 O O . PHE B 1 50 ? 15.363 23.242 49.701 1.00 41.75 50 PHE B O 1
ATOM 968 N N . GLY B 1 51 ? 16.972 24.042 48.341 1.00 40.26 51 GLY B N 1
ATOM 969 C CA . GLY B 1 51 ? 17.131 22.797 47.596 1.00 29.94 51 GLY B CA 1
ATOM 970 C C . GLY B 1 51 ? 17.630 21.646 48.441 1.00 33.77 51 GLY B C 1
ATOM 971 O O . GLY B 1 51 ? 17.140 20.515 48.331 1.00 32.67 51 GLY B O 1
ATOM 972 N N . LEU B 1 52 ? 18.613 21.926 49.291 1.00 39.25 52 LEU B N 1
ATOM 973 C CA . LEU B 1 52 ? 19.156 20.900 50.167 1.00 36.30 52 LEU B CA 1
ATOM 974 C C . LEU B 1 52 ? 18.096 20.435 51.159 1.00 23.66 52 LEU B C 1
ATOM 975 O O . LEU B 1 52 ? 17.967 19.236 51.410 1.00 31.11 52 LEU B O 1
ATOM 980 N N . GLN B 1 53 ? 17.374 21.399 51.733 1.00 33.07 53 GLN B N 1
ATOM 981 C CA . GLN B 1 53 ? 16.257 21.129 52.649 1.00 42.98 53 GLN B CA 1
ATOM 982 C C . GLN B 1 53 ? 15.192 20.217 52.021 1.00 40.93 53 GLN B C 1
ATOM 983 O O . GLN B 1 53 ? 14.656 19.330 52.689 1.00 45.86 53 GLN B O 1
ATOM 989 N N . LYS B 1 54 ? 14.906 20.430 50.738 1.00 45.58 54 LYS B N 1
ATOM 990 C CA . LYS B 1 54 ? 13.948 19.593 49.997 1.00 36.58 54 LYS B CA 1
ATOM 991 C C . LYS B 1 54 ? 14.400 18.145 49.870 1.00 45.86 54 LYS B C 1
ATOM 992 O O . LYS B 1 54 ? 13.596 17.231 50.050 1.00 43.26 54 LYS B O 1
ATOM 998 N N . GLU B 1 55 ? 15.684 17.944 49.569 1.00 38.33 55 GLU B N 1
ATOM 999 C CA . GLU B 1 55 ? 16.273 16.605 49.524 1.00 42.47 55 GLU B CA 1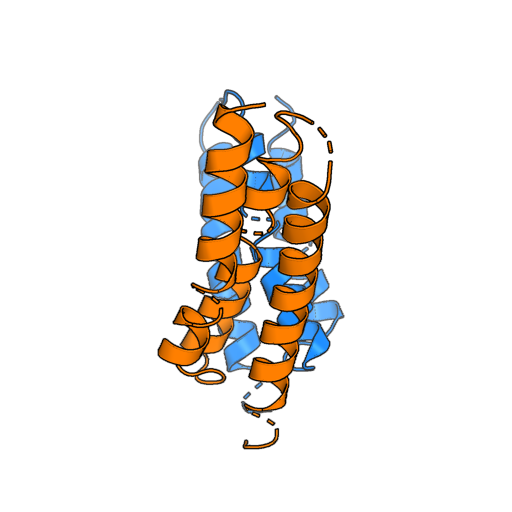
ATOM 1000 C C . GLU B 1 55 ? 16.225 15.933 50.891 1.00 36.70 55 GLU B C 1
ATOM 1001 O O . GLU B 1 55 ? 15.937 14.744 50.992 1.00 42.06 55 GLU B O 1
ATOM 1007 N N . VAL B 1 56 ? 16.549 16.693 51.935 1.00 44.10 56 VAL B N 1
ATOM 1008 C CA . VAL B 1 56 ? 16.562 16.167 53.298 1.00 33.99 56 VAL B CA 1
ATOM 1009 C C . VAL B 1 56 ? 15.183 15.639 53.700 1.00 40.46 56 VAL B C 1
ATOM 1010 O O . VAL B 1 56 ? 15.064 14.468 54.064 1.00 47.49 56 VAL B O 1
ATOM 1014 N N . ASP B 1 57 ? 14.157 16.494 53.618 1.00 45.53 57 ASP B N 1
ATOM 1015 C CA . ASP B 1 57 ? 12.764 16.108 53.924 1.00 43.01 57 ASP B CA 1
ATOM 1016 C C . ASP B 1 57 ? 12.319 14.894 53.118 1.00 41.00 57 ASP B C 1
ATOM 1017 O O . ASP B 1 57 ? 11.745 13.960 53.668 1.00 56.19 57 ASP B O 1
ATOM 1022 N N . PHE B 1 58 ? 12.592 14.927 51.815 1.00 44.46 58 PHE B N 1
ATOM 1023 C CA . PHE B 1 58 ? 12.318 13.813 50.915 1.00 36.57 58 PHE B CA 1
ATOM 1024 C C . PHE B 1 58 ? 12.889 12.498 51.457 1.00 50.91 58 PHE B C 1
ATOM 1025 O O . PHE B 1 58 ? 12.160 11.515 51.586 1.00 45.84 58 PHE B O 1
ATOM 1033 N N . ALA B 1 59 ? 14.179 12.493 51.799 1.00 49.61 59 ALA B N 1
ATOM 1034 C CA . ALA B 1 59 ? 14.837 11.302 52.352 1.00 48.53 59 ALA B CA 1
ATOM 1035 C C . ALA B 1 59 ? 14.317 10.897 53.736 1.00 51.74 59 ALA B C 1
ATOM 1036 O O . ALA B 1 59 ? 14.255 9.708 54.054 1.00 54.03 59 ALA B O 1
ATOM 1038 N N . VAL B 1 60 ? 13.959 11.882 54.554 1.00 49.85 60 VAL B N 1
ATOM 1039 C CA . VAL B 1 60 ? 13.444 11.626 55.902 1.00 53.28 60 VAL B CA 1
ATOM 1040 C C . VAL B 1 60 ? 12.056 10.981 55.829 1.00 64.14 60 VAL B C 1
ATOM 1041 O O . VAL B 1 60 ? 11.787 9.994 56.523 1.00 61.45 60 VAL B O 1
ATOM 1045 N N . LYS B 1 61 ? 11.198 11.531 54.969 1.00 57.49 61 LYS B N 1
ATOM 1046 C CA . LYS B 1 61 ? 9.860 10.985 54.713 1.00 61.77 61 LYS B CA 1
ATOM 1047 C C . LYS B 1 61 ? 9.884 9.528 54.244 1.00 57.12 61 LYS B C 1
ATOM 1048 O O . LYS B 1 61 ? 9.022 8.734 54.621 1.00 69.48 61 LYS B O 1
ATOM 1054 N N . LEU B 1 62 ? 10.870 9.182 53.425 1.00 58.50 62 LEU B N 1
ATOM 1055 C CA . LEU B 1 62 ? 10.974 7.831 52.884 1.00 54.82 62 LEU B CA 1
ATOM 1056 C C . LEU B 1 62 ? 11.645 6.843 53.843 1.00 55.32 62 LEU B C 1
ATOM 1057 O O . LEU B 1 62 ? 11.746 5.652 53.540 1.00 60.16 62 LEU B O 1
ATOM 1062 N N . GLY B 1 63 ? 12.099 7.341 54.993 1.00 59.41 63 GLY B N 1
ATOM 1063 C CA . GLY B 1 63 ? 12.743 6.513 56.009 1.00 58.55 63 GLY B CA 1
ATOM 1064 C C . GLY B 1 63 ? 14.143 6.072 55.627 1.00 63.71 63 GLY B C 1
ATOM 1065 O O . GLY B 1 63 ? 14.680 5.120 56.199 1.00 59.99 63 GLY B O 1
ATOM 1066 N N . LEU B 1 64 ? 14.729 6.763 54.652 1.00 66.38 64 LEU B N 1
ATOM 1067 C CA . LEU B 1 64 ? 16.086 6.480 54.193 1.00 57.75 64 LEU B CA 1
ATOM 1068 C C . LEU B 1 64 ? 17.112 7.119 55.117 1.00 55.77 64 LEU B C 1
ATOM 1069 O O . LEU B 1 64 ? 18.219 6.600 55.290 1.00 61.03 64 LEU B O 1
ATOM 1074 N N . VAL B 1 65 ? 16.734 8.257 55.690 1.00 53.73 65 VAL B N 1
ATOM 1075 C CA . VAL B 1 65 ? 17.602 9.042 56.561 1.00 55.99 65 VAL B CA 1
ATOM 1076 C C . VAL B 1 65 ? 16.799 9.376 57.812 1.00 51.12 65 VAL B C 1
ATOM 1077 O O . VAL B 1 65 ? 15.602 9.652 57.734 1.00 56.30 65 VAL B O 1
ATOM 1081 N N . ASP B 1 66 ? 17.457 9.321 58.964 1.00 61.59 66 ASP B N 1
ATOM 1082 C CA . ASP B 1 66 ? 16.820 9.637 60.236 1.00 56.08 66 ASP B CA 1
ATOM 1083 C C . ASP B 1 66 ? 16.641 11.144 60.370 1.00 61.30 66 ASP B C 1
ATOM 1084 O O . ASP B 1 66 ? 17.470 11.919 59.895 1.00 63.83 66 ASP B O 1
ATOM 1089 N N . ARG B 1 67 ? 15.553 11.545 61.020 1.00 58.64 67 ARG B N 1
ATOM 1090 C CA . ARG B 1 67 ? 15.165 12.951 61.140 1.00 62.27 67 ARG B CA 1
ATOM 1091 C C . ARG B 1 67 ? 16.239 13.846 61.780 1.00 64.06 67 ARG B C 1
ATOM 1092 O O . ARG B 1 67 ? 16.402 15.002 61.384 1.00 61.40 67 ARG B O 1
ATOM 1100 N N . GLU B 1 68 ? 16.956 13.310 62.768 1.00 72.33 68 GLU B N 1
ATOM 1101 C CA . GLU B 1 68 ? 18.024 14.050 63.450 1.00 65.09 68 GLU B CA 1
ATOM 1102 C C . GLU B 1 68 ? 19.338 14.063 62.668 1.00 56.95 68 GLU B C 1
ATOM 1103 O O . GLU B 1 68 ? 20.175 14.942 62.874 1.00 63.18 68 GLU B O 1
ATOM 1109 N N . ASP B 1 69 ? 19.514 13.091 61.776 1.00 55.11 69 ASP B N 1
ATOM 1110 C CA . ASP B 1 69 ? 20.624 13.115 60.826 1.00 55.78 69 ASP B CA 1
ATOM 1111 C C . ASP B 1 69 ? 20.422 14.230 59.800 1.00 57.77 69 ASP B C 1
ATOM 1112 O O . ASP B 1 69 ? 21.375 14.906 59.418 1.00 58.84 69 ASP B O 1
ATOM 1117 N N . GLY B 1 70 ? 19.175 14.417 59.368 1.00 48.96 70 GLY B N 1
ATOM 1118 C CA . GLY B 1 70 ? 18.809 15.528 58.493 1.00 48.61 70 GLY B CA 1
ATOM 1119 C C . GLY B 1 70 ? 18.941 16.885 59.167 1.00 52.79 70 GLY B C 1
ATOM 1120 O O . GLY B 1 70 ? 19.373 17.851 58.545 1.00 50.22 70 GLY B O 1
ATOM 1121 N N . LYS B 1 71 ? 18.567 16.954 60.444 1.00 55.81 71 LYS B N 1
ATOM 1122 C CA . LYS B 1 71 ? 18.645 18.194 61.219 1.00 46.34 71 LYS B CA 1
ATOM 1123 C C . LYS B 1 71 ? 20.075 18.642 61.530 1.00 50.16 71 LYS B C 1
ATOM 1124 O O . LYS B 1 71 ? 20.338 19.839 61.641 1.00 50.80 71 LYS B O 1
ATOM 1130 N N . GLN B 1 72 ? 20.979 17.674 61.679 1.00 39.61 72 GLN B N 1
ATOM 1131 C CA . GLN B 1 72 ? 22.401 17.922 61.910 1.00 52.08 72 GLN B CA 1
ATOM 1132 C C . GLN B 1 72 ? 23.099 18.390 60.641 1.00 45.54 72 GLN B C 1
ATOM 1133 O O . GLN B 1 72 ? 24.002 19.226 60.697 1.00 49.27 72 GLN B O 1
ATOM 1139 N N . ILE B 1 73 ? 22.675 17.834 59.506 1.00 48.97 73 ILE B N 1
ATOM 1140 C CA . ILE B 1 73 ? 23.127 18.277 58.188 1.00 46.40 73 ILE B CA 1
ATOM 1141 C C . ILE B 1 73 ? 22.790 19.750 57.953 1.00 44.08 73 ILE B C 1
ATOM 1142 O O . ILE B 1 73 ? 23.649 20.532 57.553 1.00 49.53 73 ILE B O 1
ATOM 1155 N N . LEU B 1 75 ? 21.833 22.067 60.232 1.00 44.31 75 LEU B N 1
ATOM 1156 C CA . LEU B 1 75 ? 22.437 22.895 61.279 1.00 43.08 75 LEU B CA 1
ATOM 1157 C C . LEU B 1 75 ? 23.890 23.254 60.958 1.00 35.25 75 LEU B C 1
ATOM 1158 O O . LEU B 1 75 ? 24.298 24.415 61.107 1.00 40.06 75 LEU B O 1
ATOM 1163 N N . ARG B 1 76 ? 24.670 22.260 60.532 1.00 43.70 76 ARG B N 1
ATOM 1164 C CA . ARG B 1 76 ? 26.076 22.484 60.183 1.00 37.68 76 ARG B CA 1
ATOM 1165 C C . ARG B 1 76 ? 26.210 23.651 59.198 1.00 42.10 76 ARG B C 1
ATOM 1166 O O . ARG B 1 76 ? 27.036 24.543 59.391 1.00 42.79 76 ARG B O 1
ATOM 1174 N N . LEU B 1 77 ? 25.374 23.646 58.160 1.00 41.11 77 LEU B N 1
ATOM 1175 C CA . LEU B 1 77 ? 25.377 24.705 57.150 1.00 34.67 77 LEU B CA 1
ATOM 1176 C C . LEU B 1 77 ? 24.752 26.019 57.630 1.00 39.11 77 LEU B C 1
ATOM 1177 O O . LEU B 1 77 ? 25.241 27.101 57.295 1.00 44.27 77 LEU B O 1
ATOM 1182 N N . GLU B 1 78 ? 23.674 25.925 58.405 1.00 33.15 78 GLU B N 1
ATOM 1183 C CA . GLU B 1 78 ? 23.021 27.117 58.964 1.00 36.88 78 GLU B CA 1
ATOM 1184 C C . GLU B 1 78 ? 23.955 27.914 59.872 1.00 43.15 78 GLU B C 1
ATOM 1185 O O . GLU B 1 78 ? 23.903 29.142 59.890 1.00 51.06 78 GLU B O 1
ATOM 1191 N N . LYS B 1 79 ? 24.807 27.212 60.621 1.00 45.95 79 LYS B N 1
ATOM 1192 C CA . LYS B 1 79 ? 25.799 27.863 61.479 1.00 53.15 79 LYS B CA 1
ATOM 1193 C C . LYS B 1 79 ? 26.754 28.695 60.632 1.00 39.38 79 LYS B C 1
ATOM 1194 O O . LYS B 1 79 ? 27.016 29.862 60.931 1.00 46.15 79 LYS B O 1
ATOM 1200 N N . GLU B 1 80 ? 27.248 28.086 59.559 1.00 48.28 80 GLU B N 1
ATOM 1201 C CA . GLU B 1 80 ? 28.202 28.734 58.673 1.00 43.21 80 GLU B CA 1
ATOM 1202 C C . GLU B 1 80 ? 27.565 29.895 57.916 1.00 37.09 80 GLU B C 1
ATOM 1203 O O . GLU B 1 80 ? 28.167 30.960 57.785 1.00 48.76 80 GLU B O 1
ATOM 1209 N N . LEU B 1 81 ? 26.339 29.692 57.440 1.00 41.71 81 LEU B N 1
ATOM 1210 C CA . LEU B 1 81 ? 25.597 30.746 56.747 1.00 40.54 81 LEU B CA 1
ATOM 1211 C C . LEU B 1 81 ? 25.281 31.952 57.656 1.00 39.95 81 LEU B C 1
ATOM 1212 O O . LEU B 1 81 ? 25.295 33.099 57.196 1.00 42.98 81 LEU B O 1
ATOM 1217 N N . SER B 1 82 ? 25.001 31.697 58.936 1.00 44.21 82 SER B N 1
ATOM 1218 C CA . SER B 1 82 ? 24.801 32.785 59.917 1.00 47.75 82 SER B CA 1
ATOM 1219 C C . SER B 1 82 ? 26.059 33.641 60.092 1.00 34.20 82 SER B C 1
ATOM 1220 O O . SER B 1 82 ? 25.976 34.869 60.113 1.00 48.40 82 SER B O 1
ATOM 1223 N N . LYS B 1 83 ? 27.216 32.983 60.206 1.00 38.26 83 LYS B N 1
ATOM 1224 C CA . LYS B 1 83 ? 28.528 33.643 60.153 1.00 39.10 83 LYS B CA 1
ATOM 1225 C C . LYS B 1 83 ? 28.658 34.560 58.950 1.00 48.23 83 LYS B C 1
ATOM 1226 O O . LYS B 1 83 ? 29.078 35.713 59.077 1.00 44.33 83 LYS B O 1
ATOM 1232 N N . LEU B 1 84 ? 28.323 34.027 57.776 1.00 46.24 84 LEU B N 1
ATOM 1233 C CA . LEU B 1 84 ? 28.428 34.787 56.535 1.00 43.59 84 LEU B CA 1
ATOM 1234 C C . LEU B 1 84 ? 27.493 35.996 56.538 1.00 27.16 84 LEU B C 1
ATOM 1235 O O . LEU B 1 84 ? 27.900 37.098 56.168 1.00 44.29 84 LEU B O 1
ATOM 1240 N N . HIS B 1 85 ? 26.245 35.785 56.953 1.00 44.51 85 HIS B N 1
ATOM 1241 C CA . HIS B 1 85 ? 25.276 36.874 57.057 1.00 46.72 85 HIS B CA 1
ATOM 1242 C C . HIS B 1 85 ? 25.767 37.978 57.990 1.00 53.27 85 HIS B C 1
ATOM 1243 O O . HIS B 1 85 ? 25.684 39.158 57.650 1.00 54.74 85 HIS B O 1
ATOM 1250 N N . GLU B 1 86 ? 26.279 37.584 59.158 1.00 51.77 86 GLU B N 1
ATOM 1251 C CA . GLU B 1 86 ? 26.879 38.515 60.113 1.00 56.81 86 GLU B CA 1
ATOM 1252 C C . GLU B 1 86 ? 28.061 39.262 59.483 1.00 57.76 86 GLU B C 1
ATOM 1253 O O . GLU B 1 86 ? 28.182 40.483 59.632 1.00 47.62 86 GLU B O 1
ATOM 1259 N N . ALA B 1 87 ? 28.919 38.525 58.777 1.00 41.09 87 ALA B N 1
ATOM 1260 C CA . ALA B 1 87 ? 30.033 39.124 58.023 1.00 47.57 87 ALA B CA 1
ATOM 1261 C C . ALA B 1 87 ? 29.577 40.139 56.969 1.00 51.66 87 ALA B C 1
ATOM 1262 O O . ALA B 1 87 ? 30.190 41.198 56.818 1.00 55.63 87 ALA B O 1
ATOM 1264 N N . PHE B 1 88 ? 28.511 39.804 56.239 1.00 61.60 88 PHE B N 1
ATOM 1265 C CA . PHE B 1 88 ? 27.917 40.710 55.249 1.00 51.37 88 PHE B CA 1
ATOM 1266 C C . PHE B 1 88 ? 27.571 42.077 55.848 1.00 62.18 88 PHE B C 1
ATOM 1267 O O . PHE B 1 88 ? 27.847 43.110 55.234 1.00 65.43 88 PHE B O 1
ATOM 1275 N N . THR B 1 89 ? 26.974 42.070 57.043 1.00 55.88 89 THR B N 1
ATOM 1276 C CA . THR B 1 89 ? 26.572 43.292 57.758 1.00 61.64 89 THR B CA 1
ATOM 1277 C C . THR B 1 89 ? 27.740 44.257 58.015 1.00 54.70 89 THR B C 1
ATOM 1278 O O . THR B 1 89 ? 27.532 45.466 58.136 1.00 54.00 89 THR B O 1
ATOM 1282 N N . LEU B 1 90 ? 28.959 43.722 58.075 1.00 51.65 90 LEU B N 1
ATOM 1283 C CA . LEU B 1 90 ? 30.142 44.505 58.453 1.00 56.78 90 LEU B CA 1
ATOM 1284 C C . LEU B 1 90 ? 30.954 45.015 57.266 1.00 62.64 90 LEU B C 1
ATOM 1285 O O . LEU B 1 90 ? 31.628 46.044 57.366 1.00 77.05 90 LEU B O 1
ATOM 1290 N N . VAL B 1 91 ? 30.891 44.291 56.150 1.00 79.69 91 VAL B N 1
ATOM 1291 C CA . VAL B 1 91 ? 31.639 44.645 54.942 1.00 88.61 91 VAL B CA 1
ATOM 1292 C C . VAL B 1 91 ? 30.968 45.815 54.192 1.00 89.28 91 VAL B C 1
ATOM 1293 O O . VAL B 1 91 ? 30.187 46.569 54.776 1.00 85.53 91 VAL B O 1
#

CATH classification: 1.10.287.750

Nearest PDB structures (foldseek):
  2odm-assembly1_A  TM=1.013E+00  e=1.368E-09  Staphylococcus aureus subsp. aureus MW2
  2odm-assembly1_B  TM=9.702E-01  e=5.249E-08  Staphylococcus aureus subsp. aureus MW2
  7uhc-assembly1_K  TM=3.620E-01  e=3.255E+00  synthetic construct
  2odm-assembly1_B  TM=1.013E+00  e=5.060E-10  Staphylococcus aureus subsp. aureus MW2
  1x79-assembly1_A  TM=4.221E-01  e=1.992E+00  Homo sapiens